Protein AF-A0A8B6H4L0-F1 (afdb_monomer_lite)

Foldseek 3Di:
DFAFQDDAAQDDDEADPQCVVVVVVVVVVVVVCVVVVVDDDDPDDDSDDFHWHWDDDPVDIDIDTDCPRVVVRGDDDDDDDDDPVVVVVVPD

Structure (mmCIF, N/CA/C/O backbone):
data_AF-A0A8B6H4L0-F1
#
_entry.id   AF-A0A8B6H4L0-F1
#
loop_
_atom_site.group_PDB
_atom_site.id
_atom_site.type_symbol
_atom_site.label_atom_id
_atom_site.label_alt_id
_atom_site.label_comp_id
_atom_site.label_asym_id
_atom_site.label_entity_id
_atom_site.label_seq_id
_atom_site.pdbx_PDB_ins_code
_atom_site.Cartn_x
_atom_site.Cartn_y
_atom_site.Cartn_z
_atom_site.occupancy
_atom_site.B_iso_or_equiv
_atom_site.auth_seq_id
_atom_site.auth_comp_id
_atom_site.auth_asym_id
_atom_site.auth_atom_id
_atom_site.pdbx_PDB_model_num
ATOM 1 N N . MET A 1 1 ? -2.501 -4.655 -16.323 1.00 63.41 1 MET A N 1
ATOM 2 C CA . MET A 1 1 ? -1.176 -5.127 -15.858 1.00 63.41 1 MET A CA 1
ATOM 3 C C . MET A 1 1 ? -0.191 -3.971 -15.887 1.00 63.41 1 MET A C 1
ATOM 5 O O . MET A 1 1 ? -0.317 -3.129 -16.767 1.00 63.41 1 MET A O 1
ATOM 9 N N . LEU A 1 2 ? 0.746 -3.908 -14.935 1.00 79.94 2 LEU A N 1
ATOM 10 C CA . LEU A 1 2 ? 1.799 -2.886 -14.936 1.00 79.94 2 LEU A CA 1
ATOM 11 C C . LEU A 1 2 ? 2.857 -3.209 -16.008 1.00 79.94 2 LEU A C 1
ATOM 13 O O . LEU A 1 2 ? 3.227 -4.377 -16.145 1.00 79.94 2 LEU A O 1
ATOM 17 N N . PRO A 1 3 ? 3.361 -2.211 -16.750 1.00 88.62 3 PRO A N 1
ATOM 18 C CA . PRO A 1 3 ? 4.373 -2.420 -17.778 1.00 88.62 3 PRO A CA 1
ATOM 19 C C . PRO A 1 3 ? 5.750 -2.584 -17.123 1.00 88.62 3 PRO A C 1
ATOM 21 O O . PRO A 1 3 ? 6.408 -1.604 -16.774 1.00 88.62 3 PRO A O 1
ATOM 24 N N . LEU A 1 4 ? 6.187 -3.825 -16.925 1.00 89.56 4 LEU A N 1
ATOM 25 C CA . LEU A 1 4 ? 7.510 -4.126 -16.377 1.00 89.56 4 LEU A CA 1
ATOM 26 C C . LEU A 1 4 ? 8.550 -4.182 -17.505 1.00 89.56 4 LEU A C 1
ATOM 28 O O . LEU A 1 4 ? 8.409 -4.954 -18.448 1.00 89.56 4 LEU A O 1
ATOM 32 N N . LYS A 1 5 ? 9.606 -3.369 -17.396 1.00 92.38 5 LYS A N 1
ATOM 33 C CA . LYS A 1 5 ? 10.802 -3.418 -18.253 1.00 92.38 5 LYS A CA 1
ATOM 34 C C . LYS A 1 5 ? 11.688 -4.609 -17.886 1.00 92.38 5 LYS A C 1
ATOM 36 O O . LYS A 1 5 ? 12.278 -5.235 -18.759 1.00 92.38 5 LYS A O 1
ATOM 41 N N . THR A 1 6 ? 11.808 -4.890 -16.594 1.00 93.62 6 THR A N 1
ATOM 42 C CA . THR A 1 6 ? 12.545 -6.036 -16.053 1.00 93.62 6 THR A CA 1
ATOM 43 C C . THR A 1 6 ? 11.733 -6.665 -14.929 1.00 93.62 6 THR A C 1
ATOM 45 O O . THR A 1 6 ? 10.862 -6.021 -14.347 1.00 93.62 6 THR A O 1
ATOM 48 N N . LEU A 1 7 ? 11.983 -7.938 -14.628 1.00 91.62 7 LEU A N 1
ATOM 49 C CA . LEU A 1 7 ? 11.357 -8.581 -13.477 1.00 91.62 7 LEU A CA 1
ATOM 50 C C . LEU A 1 7 ? 12.152 -8.229 -12.211 1.00 91.62 7 LEU A C 1
ATOM 52 O O . LEU A 1 7 ? 13.372 -8.398 -12.225 1.00 91.62 7 LEU A O 1
ATOM 56 N N . PRO A 1 8 ? 11.498 -7.751 -11.137 1.00 92.56 8 PRO A N 1
ATOM 57 C CA . PRO A 1 8 ? 12.167 -7.561 -9.858 1.00 92.56 8 PRO A CA 1
ATOM 58 C C . PRO A 1 8 ? 12.559 -8.908 -9.245 1.00 92.56 8 PRO A C 1
ATOM 60 O O . PRO A 1 8 ? 11.939 -9.946 -9.517 1.00 92.56 8 PRO A O 1
ATOM 63 N N . GLU A 1 9 ? 13.578 -8.874 -8.393 1.00 93.62 9 GLU A N 1
ATOM 64 C CA . GLU A 1 9 ? 13.952 -10.015 -7.563 1.00 93.62 9 GLU A CA 1
ATOM 65 C C . GLU A 1 9 ? 12.880 -10.312 -6.508 1.00 93.62 9 GLU A C 1
ATOM 67 O O . GLU A 1 9 ? 11.999 -9.496 -6.221 1.00 93.62 9 GLU A O 1
ATOM 72 N N . ASN A 1 10 ? 12.942 -11.512 -5.928 1.00 95.38 10 ASN A N 1
ATOM 73 C CA . ASN A 1 10 ? 12.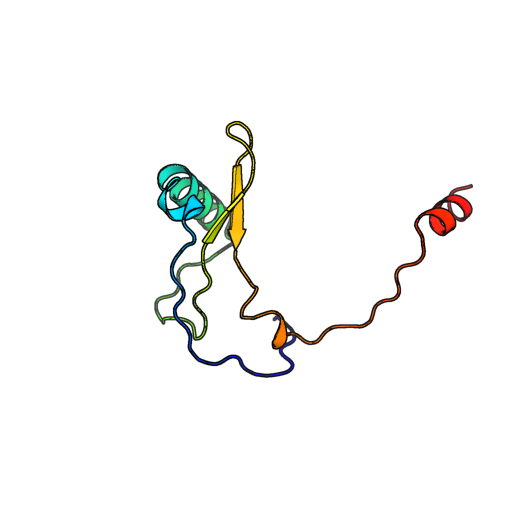062 -11.847 -4.818 1.00 95.38 10 ASN A CA 1
ATOM 74 C C . ASN A 1 10 ? 12.493 -11.065 -3.577 1.00 95.38 10 ASN A C 1
ATOM 76 O O . ASN A 1 10 ? 13.622 -11.218 -3.115 1.00 95.38 10 ASN A O 1
ATOM 80 N N . VAL A 1 11 ? 11.589 -10.282 -2.997 1.00 95.75 11 VAL A N 1
ATOM 81 C CA . VAL A 1 11 ? 11.870 -9.510 -1.792 1.00 95.75 11 VAL A CA 1
ATOM 82 C C . VAL A 1 11 ? 10.663 -9.469 -0.862 1.00 95.75 11 VAL A C 1
ATOM 84 O O . VAL A 1 11 ? 9.510 -9.332 -1.275 1.00 95.75 11 VAL A O 1
ATOM 87 N N . LEU A 1 12 ? 10.955 -9.586 0.430 1.00 96.75 12 LEU A N 1
ATOM 88 C CA . LEU A 1 12 ? 10.012 -9.369 1.516 1.00 96.75 12 LEU A CA 1
ATOM 89 C C . LEU A 1 12 ? 10.484 -8.157 2.304 1.00 96.75 12 LEU A C 1
ATOM 91 O O . LEU A 1 12 ? 11.544 -8.207 2.922 1.00 96.75 12 LEU A O 1
ATOM 95 N N . LEU A 1 13 ? 9.708 -7.081 2.260 1.00 96.44 13 LEU A N 1
ATOM 96 C CA . LEU A 1 13 ? 10.024 -5.855 2.971 1.00 96.44 13 LEU A CA 1
ATOM 97 C C . LEU A 1 13 ? 9.046 -5.661 4.127 1.00 96.44 13 LEU A C 1
ATOM 99 O O . LEU A 1 13 ? 7.838 -5.851 3.986 1.00 96.44 13 LEU A O 1
ATOM 103 N N . ASP A 1 14 ? 9.583 -5.251 5.268 1.00 97.44 14 ASP A N 1
ATOM 104 C CA . ASP A 1 14 ? 8.786 -4.939 6.445 1.00 97.44 14 ASP A CA 1
ATOM 105 C C . ASP A 1 14 ? 8.057 -3.605 6.300 1.00 97.44 14 ASP A C 1
ATOM 107 O O . ASP A 1 14 ? 8.577 -2.650 5.723 1.00 97.44 14 ASP A O 1
ATOM 111 N N . ASN A 1 15 ? 6.894 -3.497 6.946 1.00 98.19 15 ASN A N 1
ATOM 112 C CA . ASN A 1 15 ? 6.182 -2.229 7.074 1.00 98.19 15 ASN A CA 1
ATOM 113 C C . ASN A 1 15 ? 7.065 -1.131 7.688 1.00 98.19 15 ASN A C 1
ATOM 115 O O . ASN A 1 15 ? 7.800 -1.357 8.658 1.00 98.19 15 ASN A O 1
ATOM 119 N N . ASN A 1 16 ? 6.931 0.088 7.167 1.00 97.69 16 ASN A N 1
ATOM 120 C CA . ASN A 1 16 ? 7.636 1.246 7.702 1.00 97.69 16 ASN A CA 1
ATOM 121 C C . ASN A 1 16 ? 7.113 1.598 9.106 1.00 97.69 16 ASN A C 1
ATOM 123 O O . ASN A 1 16 ? 5.990 1.247 9.484 1.00 97.69 16 ASN A O 1
ATOM 127 N N . ARG A 1 17 ? 7.929 2.320 9.891 1.00 97.69 17 ARG A N 1
ATOM 128 C CA . ARG A 1 17 ? 7.635 2.653 11.299 1.00 97.69 17 ARG A CA 1
ATOM 129 C C . ARG A 1 17 ? 6.230 3.231 11.493 1.00 97.69 17 ARG A C 1
ATOM 131 O O . ARG A 1 17 ? 5.504 2.755 12.357 1.00 97.69 17 ARG A O 1
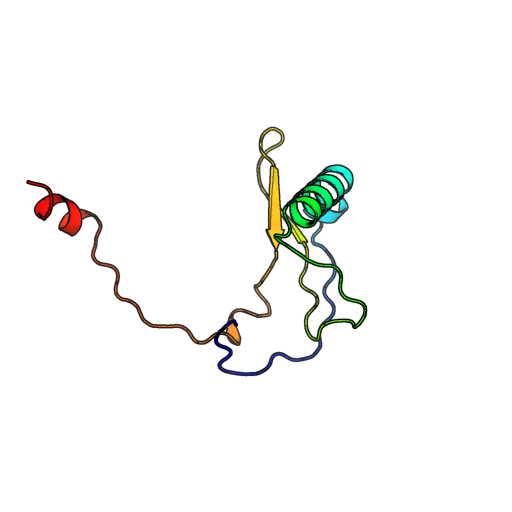ATOM 138 N N . SER A 1 18 ? 5.817 4.173 10.644 1.00 97.25 18 SER A N 1
ATOM 139 C CA . SER A 1 18 ? 4.506 4.817 10.779 1.00 97.25 18 SER A CA 1
ATOM 140 C C . SER A 1 18 ? 3.334 3.844 10.628 1.00 97.25 18 SER A C 1
ATOM 142 O O . SER A 1 18 ? 2.347 3.977 11.344 1.00 97.25 18 SER A O 1
ATOM 144 N N . ALA A 1 19 ? 3.432 2.831 9.764 1.00 97.88 19 ALA A N 1
ATOM 145 C CA . ALA A 1 19 ? 2.400 1.800 9.655 1.00 97.88 19 ALA A CA 1
ATOM 146 C C . ALA A 1 19 ? 2.400 0.856 10.867 1.00 97.88 19 ALA A C 1
ATOM 148 O O . ALA A 1 19 ? 1.337 0.483 11.355 1.00 97.88 19 ALA A O 1
ATOM 149 N N . LYS A 1 20 ? 3.583 0.518 11.401 1.00 97.50 20 LYS A N 1
ATOM 150 C CA . LYS A 1 20 ? 3.707 -0.298 12.623 1.00 97.50 20 LYS A CA 1
ATOM 151 C C . LYS A 1 20 ? 3.137 0.407 13.862 1.00 97.50 20 LYS A C 1
ATOM 153 O O . LYS A 1 20 ? 2.619 -0.274 14.742 1.00 97.50 20 LYS A O 1
ATOM 158 N N . GLU A 1 21 ? 3.223 1.735 13.929 1.00 97.19 21 GLU A N 1
ATOM 159 C CA . GLU A 1 21 ? 2.688 2.556 15.028 1.00 97.19 21 GLU A CA 1
ATOM 160 C C . GLU A 1 21 ? 1.175 2.815 14.912 1.00 97.19 21 GLU A C 1
ATOM 162 O O . GLU A 1 21 ? 0.509 2.998 15.926 1.00 97.19 21 GLU A O 1
ATOM 167 N N . ASN A 1 22 ? 0.608 2.784 13.702 1.00 97.12 22 ASN A N 1
ATOM 168 C CA . ASN A 1 22 ? -0.802 3.102 13.435 1.00 97.12 22 ASN A CA 1
ATOM 169 C C . ASN A 1 22 ? -1.600 1.860 12.994 1.00 97.12 22 ASN A C 1
ATOM 171 O O . ASN A 1 22 ? -2.326 1.899 12.001 1.00 97.12 22 ASN A O 1
ATOM 175 N N . LYS A 1 23 ? -1.452 0.738 13.714 1.00 97.00 23 LYS A N 1
ATOM 176 C CA . LYS A 1 23 ? -2.009 -0.569 13.308 1.00 97.00 23 LYS A CA 1
ATOM 177 C C . LYS A 1 23 ? -3.522 -0.561 13.091 1.00 97.00 23 LYS A C 1
ATOM 179 O O . LYS A 1 23 ? -3.967 -1.109 12.093 1.00 97.00 23 LYS A O 1
ATOM 184 N N . SER A 1 24 ? -4.287 0.063 13.990 1.00 97.31 24 SER A N 1
ATOM 185 C CA . SER A 1 24 ? -5.754 0.126 13.884 1.00 97.31 24 SER A CA 1
ATOM 186 C C . SER A 1 24 ? -6.190 0.786 12.579 1.00 97.31 24 SER A C 1
ATOM 188 O O . SER A 1 24 ? -6.910 0.184 11.796 1.00 97.31 24 SER A O 1
ATOM 190 N N . PHE A 1 25 ? -5.645 1.969 12.284 1.00 97.56 25 PHE A N 1
ATOM 191 C CA . PHE A 1 25 ? -5.903 2.673 11.030 1.00 97.56 25 PHE A CA 1
ATOM 192 C C . PHE A 1 25 ? -5.543 1.829 9.798 1.00 97.56 25 PHE A C 1
ATOM 194 O O . PHE A 1 25 ? -6.287 1.823 8.820 1.00 97.56 25 PHE A O 1
ATOM 201 N N . VAL A 1 26 ? -4.402 1.129 9.828 1.00 98.19 26 VAL A N 1
ATOM 202 C CA . VAL A 1 26 ? -3.970 0.274 8.712 1.00 98.19 26 VAL A CA 1
ATOM 203 C C . VAL A 1 26 ? -4.957 -0.871 8.490 1.00 98.19 26 VAL A C 1
ATOM 205 O O . VAL A 1 26 ? -5.352 -1.094 7.349 1.00 98.19 26 VAL A O 1
ATOM 208 N N . THR A 1 27 ? -5.371 -1.564 9.553 1.00 98.19 27 THR A N 1
ATOM 209 C CA . THR A 1 27 ? -6.355 -2.650 9.472 1.00 98.19 27 THR A CA 1
ATOM 210 C C . THR A 1 27 ? -7.687 -2.146 8.922 1.00 98.19 27 THR A C 1
ATOM 212 O O . THR A 1 27 ? -8.154 -2.674 7.915 1.00 98.19 27 THR A O 1
ATOM 215 N N . ASP A 1 28 ? -8.235 -1.068 9.492 1.00 98.19 28 ASP A N 1
ATOM 216 C CA . ASP A 1 28 ? -9.516 -0.495 9.065 1.00 98.19 28 ASP A CA 1
ATOM 217 C C . ASP A 1 28 ? -9.503 -0.108 7.578 1.00 98.19 28 ASP A C 1
ATOM 219 O O . ASP A 1 28 ? -10.489 -0.271 6.861 1.00 98.19 28 ASP A O 1
ATOM 223 N N . GLU A 1 29 ? -8.389 0.443 7.091 1.00 98.06 29 GLU A N 1
ATOM 224 C CA . GLU A 1 29 ? -8.279 0.864 5.697 1.00 98.06 29 GLU A CA 1
ATOM 225 C C . GLU A 1 29 ? -8.107 -0.328 4.743 1.00 98.06 29 GLU A C 1
ATOM 227 O O . GLU A 1 29 ? -8.683 -0.322 3.656 1.00 98.06 29 GLU A O 1
ATOM 232 N N . ILE A 1 30 ? -7.390 -1.381 5.153 1.00 98.25 30 ILE A N 1
ATOM 233 C CA . ILE A 1 30 ? -7.308 -2.642 4.397 1.00 98.25 30 ILE A CA 1
ATOM 234 C C . ILE A 1 30 ? -8.694 -3.286 4.284 1.00 98.25 30 ILE A C 1
ATOM 236 O O . ILE A 1 30 ? -9.101 -3.649 3.183 1.00 98.25 30 ILE A O 1
ATOM 240 N N . GLU A 1 31 ? -9.456 -3.365 5.376 1.00 98.44 31 GLU A N 1
ATOM 241 C CA . GLU A 1 31 ? -10.819 -3.914 5.376 1.00 98.44 31 GLU A CA 1
ATOM 242 C C . GLU A 1 31 ? -11.769 -3.104 4.481 1.00 98.44 31 GLU A C 1
ATOM 244 O O . GLU A 1 31 ? -12.547 -3.661 3.698 1.00 98.44 31 GLU A O 1
ATOM 249 N N . LYS A 1 32 ? -11.676 -1.770 4.513 1.00 98.31 32 LYS A N 1
ATOM 250 C CA . LYS A 1 32 ? -12.417 -0.902 3.583 1.00 98.31 32 LYS A CA 1
ATOM 251 C C . LYS A 1 32 ? -12.036 -1.149 2.126 1.00 98.31 32 LYS A C 1
ATOM 253 O O . LYS A 1 32 ? -12.906 -1.124 1.259 1.00 98.31 32 LYS A O 1
ATOM 258 N N . LEU A 1 33 ? -10.755 -1.347 1.823 1.00 98.38 33 LEU A N 1
ATOM 259 C CA . LEU A 1 33 ? -10.311 -1.640 0.459 1.00 98.38 33 LEU A CA 1
ATOM 260 C C . LEU A 1 33 ? -10.772 -3.031 0.000 1.00 98.38 33 LEU A C 1
ATOM 262 O O . LEU A 1 33 ? -11.176 -3.168 -1.154 1.00 98.38 33 LEU A O 1
ATOM 266 N N . LEU A 1 34 ? -10.761 -4.028 0.892 1.00 98.25 34 LEU A N 1
ATOM 267 C CA . LEU A 1 34 ? -11.275 -5.377 0.634 1.00 98.25 34 LEU A CA 1
ATOM 268 C C . LEU A 1 34 ? -12.782 -5.354 0.360 1.00 98.25 34 LEU A C 1
ATOM 270 O O . LEU A 1 34 ? -13.225 -5.844 -0.674 1.00 98.25 34 LEU A O 1
ATOM 274 N N . SER A 1 35 ? -13.567 -4.721 1.235 1.00 98.19 35 SER A N 1
ATOM 275 C CA . SER A 1 35 ? -15.027 -4.594 1.076 1.00 98.19 35 SER A CA 1
ATOM 276 C C . SER A 1 35 ? -15.439 -3.839 -0.191 1.00 98.19 35 SER A C 1
ATOM 278 O O . SER A 1 35 ? -16.474 -4.142 -0.779 1.00 98.19 35 SER A O 1
ATOM 280 N N . LYS A 1 36 ? -14.620 -2.888 -0.653 1.00 98.06 36 LYS A N 1
ATOM 281 C CA . LYS A 1 36 ? -14.815 -2.192 -1.936 1.00 98.06 36 LYS A CA 1
ATOM 282 C C . LYS A 1 36 ? -14.325 -2.983 -3.153 1.00 98.06 36 LYS A C 1
ATOM 284 O O . LYS A 1 36 ? -14.511 -2.521 -4.276 1.00 98.06 36 LYS A O 1
ATOM 289 N N . GLY A 1 37 ? -13.658 -4.120 -2.956 1.00 97.69 37 GLY A N 1
ATOM 290 C CA . GLY A 1 37 ? -13.039 -4.898 -4.030 1.00 97.69 37 GLY A CA 1
ATOM 291 C C . GLY A 1 37 ? -11.853 -4.197 -4.702 1.00 97.69 37 GLY A C 1
ATOM 292 O O . GLY A 1 37 ? -11.507 -4.524 -5.834 1.00 97.69 37 GLY A O 1
ATOM 293 N N . CYS A 1 38 ? -11.230 -3.215 -4.041 1.00 97.44 38 CYS A N 1
ATOM 294 C CA . CYS A 1 38 ? -10.054 -2.515 -4.568 1.00 97.44 38 CYS A CA 1
ATOM 295 C C . CYS A 1 38 ? -8.767 -3.338 -4.424 1.00 97.44 38 CYS A C 1
ATOM 297 O O . CYS A 1 38 ? -7.806 -3.111 -5.159 1.00 97.44 38 CYS A O 1
ATOM 299 N N . ILE A 1 39 ? -8.742 -4.262 -3.464 1.00 97.00 39 ILE A N 1
ATOM 300 C CA . ILE A 1 39 ? -7.658 -5.219 -3.235 1.00 97.00 39 ILE A CA 1
ATOM 301 C C . ILE A 1 39 ? -8.252 -6.610 -2.999 1.00 97.00 39 ILE A C 1
ATOM 303 O O . ILE A 1 39 ? -9.441 -6.742 -2.715 1.00 97.00 39 ILE A O 1
ATOM 307 N N . SER A 1 40 ? -7.415 -7.639 -3.095 1.00 96.75 40 SER A N 1
ATOM 308 C CA . SER A 1 40 ? -7.792 -9.029 -2.840 1.00 96.75 40 SER A CA 1
ATOM 309 C C . SER A 1 40 ? -6.738 -9.725 -1.991 1.00 96.75 40 SER A C 1
ATOM 311 O O . SER A 1 40 ? -5.545 -9.431 -2.103 1.00 96.75 40 SER A O 1
ATOM 313 N N . GLU A 1 41 ? -7.167 -10.695 -1.194 1.00 96.12 41 GLU A N 1
ATOM 314 C CA . GLU A 1 41 ? -6.255 -11.599 -0.501 1.00 96.12 41 GLU A CA 1
ATOM 315 C C . GLU A 1 41 ? -5.641 -12.604 -1.483 1.00 96.12 41 GLU A C 1
ATOM 317 O O . GLU A 1 41 ? -6.256 -12.989 -2.481 1.00 96.12 41 GLU A O 1
ATOM 322 N N . VAL A 1 42 ? -4.402 -13.017 -1.216 1.00 95.38 42 VAL A N 1
ATOM 323 C CA . VAL A 1 42 ? -3.667 -13.981 -2.042 1.00 95.38 42 VAL A CA 1
ATOM 324 C C . VAL A 1 42 ? -3.127 -15.104 -1.165 1.00 95.38 42 VAL A C 1
ATOM 326 O O . VAL A 1 42 ? -2.541 -14.855 -0.116 1.00 95.38 42 VAL A O 1
ATOM 329 N N . PHE A 1 43 ? -3.298 -16.350 -1.610 1.00 94.31 43 PHE A N 1
ATOM 330 C CA . PHE A 1 43 ? -2.811 -17.535 -0.887 1.00 94.31 43 PHE A CA 1
ATOM 331 C C . PHE A 1 43 ? -1.338 -17.843 -1.172 1.00 94.31 43 PHE A C 1
ATOM 333 O O . PHE A 1 43 ? -0.659 -18.481 -0.372 1.00 94.31 43 PHE A O 1
ATOM 340 N N . VAL A 1 44 ? -0.835 -17.385 -2.321 1.00 95.44 44 VAL A N 1
ATOM 341 C CA . VAL A 1 44 ? 0.563 -17.551 -2.723 1.00 95.44 44 VAL A CA 1
ATOM 342 C C . 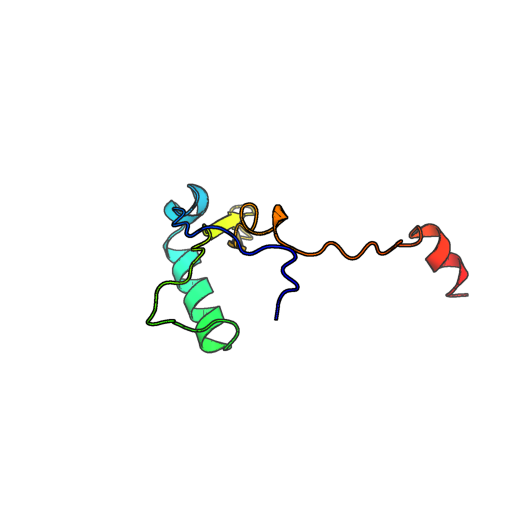VAL A 1 44 ? 1.287 -16.233 -2.505 1.00 95.44 44 VAL A C 1
ATOM 344 O O . VAL A 1 44 ? 0.866 -15.191 -3.010 1.00 95.44 44 VAL A O 1
ATOM 347 N N . LYS A 1 45 ? 2.398 -16.283 -1.766 1.00 92.88 45 LYS A N 1
ATOM 348 C CA . LYS A 1 45 ? 3.232 -15.109 -1.513 1.00 92.88 45 LYS A CA 1
ATOM 349 C C . LYS A 1 45 ? 3.718 -14.508 -2.845 1.00 92.88 45 LYS A C 1
ATOM 351 O O . LYS A 1 45 ? 4.328 -15.229 -3.638 1.00 92.88 45 LYS A O 1
ATOM 356 N N . PRO A 1 46 ? 3.498 -13.204 -3.095 1.00 92.88 46 PRO A N 1
ATOM 357 C CA . PRO A 1 46 ? 3.994 -12.555 -4.302 1.00 92.88 46 PRO A CA 1
ATOM 358 C C . PRO A 1 46 ? 5.521 -12.409 -4.263 1.00 92.88 46 PRO A C 1
ATOM 360 O O . PRO A 1 46 ? 6.131 -12.399 -3.192 1.00 92.88 46 PRO A O 1
ATOM 363 N N . LYS A 1 47 ? 6.141 -12.251 -5.443 1.00 92.50 47 LYS A N 1
ATOM 364 C CA . LYS A 1 47 ? 7.597 -12.047 -5.559 1.00 92.50 47 LYS A CA 1
ATOM 365 C C . LYS A 1 47 ? 8.070 -10.838 -4.758 1.00 92.50 47 LYS A C 1
ATOM 367 O O . LYS A 1 47 ? 9.084 -10.914 -4.081 1.00 92.50 47 LYS A O 1
ATOM 372 N N . VAL A 1 48 ? 7.319 -9.744 -4.824 1.00 94.75 48 VAL A N 1
ATOM 373 C CA . VAL A 1 48 ? 7.612 -8.514 -4.092 1.00 94.75 48 VAL A CA 1
ATOM 374 C C . VAL A 1 48 ? 6.492 -8.283 -3.089 1.00 94.75 48 VAL A C 1
ATOM 376 O O . VAL A 1 48 ? 5.327 -8.175 -3.472 1.00 94.75 48 VAL A O 1
ATOM 379 N N . VAL A 1 49 ? 6.848 -8.210 -1.810 1.00 96.62 49 VAL A N 1
ATOM 380 C CA . VAL A 1 49 ? 5.954 -7.761 -0.738 1.00 96.62 49 VAL A CA 1
ATOM 381 C C . VAL A 1 49 ? 6.405 -6.369 -0.318 1.00 96.62 49 VAL A C 1
ATOM 383 O O . VAL A 1 49 ? 7.463 -6.210 0.293 1.00 96.62 49 VAL A O 1
ATOM 386 N N . ASN A 1 50 ? 5.620 -5.363 -0.697 1.00 96.69 50 ASN A N 1
ATOM 387 C CA . ASN A 1 50 ? 5.941 -3.959 -0.465 1.00 96.69 50 ASN A CA 1
ATOM 388 C C . ASN A 1 50 ? 5.574 -3.531 0.967 1.00 96.69 50 ASN A C 1
ATOM 390 O O . ASN A 1 50 ? 4.538 -3.960 1.479 1.00 96.69 50 ASN A O 1
ATOM 394 N N . PRO A 1 51 ? 6.338 -2.612 1.581 1.00 97.88 51 PRO A N 1
ATOM 395 C CA . PRO A 1 51 ? 5.957 -1.998 2.843 1.00 97.88 51 PRO A CA 1
ATOM 396 C C . PRO A 1 51 ? 4.683 -1.172 2.713 1.00 97.88 51 PRO A C 1
ATOM 398 O O . PRO A 1 51 ? 4.480 -0.448 1.733 1.00 97.88 51 PRO A O 1
ATOM 401 N N . LEU A 1 52 ? 3.893 -1.163 3.780 1.00 98.25 52 LEU A N 1
ATOM 402 C CA . LEU A 1 52 ? 2.908 -0.120 4.019 1.00 98.25 52 LEU A CA 1
ATOM 403 C C . LEU A 1 52 ? 3.530 1.033 4.806 1.00 98.25 52 LEU A C 1
ATOM 405 O O . LEU A 1 52 ? 4.405 0.857 5.660 1.00 98.25 52 LEU A O 1
ATOM 409 N N . THR A 1 53 ? 3.044 2.232 4.513 1.00 98.06 53 THR A N 1
ATOM 410 C CA . THR A 1 53 ? 3.375 3.481 5.196 1.00 98.06 53 THR A CA 1
ATOM 411 C C . THR A 1 53 ? 2.086 4.213 5.521 1.00 98.06 53 THR A C 1
ATOM 413 O O . THR A 1 53 ? 1.155 4.228 4.721 1.00 98.06 53 THR A O 1
ATOM 416 N N . VAL A 1 54 ? 2.042 4.867 6.675 1.00 98.12 54 VAL A N 1
ATOM 417 C CA . VAL A 1 54 ? 0.995 5.842 6.984 1.00 98.12 54 VAL A CA 1
ATOM 418 C C . VAL A 1 54 ? 1.586 7.238 6.840 1.00 98.12 54 VAL A C 1
ATOM 420 O O . VAL A 1 54 ? 2.638 7.528 7.414 1.00 98.12 54 VAL A O 1
ATOM 423 N N . ALA A 1 55 ? 0.931 8.081 6.043 1.00 97.06 55 ALA A N 1
ATOM 424 C CA . ALA A 1 55 ? 1.341 9.456 5.777 1.00 97.06 55 ALA A CA 1
ATOM 425 C C . ALA A 1 55 ? 0.216 10.437 6.115 1.00 97.06 55 ALA A C 1
ATOM 427 O O . ALA A 1 55 ? -0.959 10.147 5.900 1.00 97.06 55 ALA A O 1
ATOM 428 N N . GLY A 1 56 ? 0.571 11.630 6.585 1.00 93.62 56 GLY A N 1
ATOM 429 C CA . GLY A 1 56 ? -0.388 12.673 6.937 1.00 93.62 56 GLY A CA 1
ATOM 430 C C . GLY A 1 56 ? -0.127 13.264 8.314 1.00 93.62 56 GLY A C 1
ATOM 431 O O . GLY A 1 56 ? 0.936 13.072 8.898 1.00 93.62 56 GLY A O 1
ATOM 432 N N . ASN A 1 57 ? -1.108 14.008 8.810 1.00 91.50 57 ASN A N 1
ATOM 433 C CA . ASN A 1 57 ? -1.128 14.536 10.171 1.00 91.50 57 ASN A CA 1
ATOM 434 C C . ASN A 1 57 ? -2.153 13.755 11.012 1.00 91.50 57 ASN A C 1
ATOM 436 O O . ASN A 1 57 ? -2.867 12.899 10.493 1.00 91.50 57 ASN A O 1
ATOM 440 N N . LYS A 1 58 ? -2.261 14.076 12.305 1.00 84.19 58 LYS A N 1
ATOM 441 C CA . LYS A 1 58 ? -3.157 13.369 13.236 1.00 84.19 58 LYS A CA 1
ATOM 442 C C . LYS A 1 58 ? -4.638 13.371 12.822 1.00 84.19 58 LYS A C 1
ATOM 444 O O . LYS A 1 58 ? -5.365 12.487 13.248 1.00 84.19 58 LYS A O 1
ATOM 449 N N . SER A 1 59 ? -5.090 14.341 12.021 1.00 89.94 59 SER A N 1
ATOM 450 C CA . SER A 1 59 ? -6.494 14.455 11.599 1.00 89.94 59 SER A CA 1
ATOM 451 C C . SER A 1 59 ? -6.787 13.842 10.230 1.00 89.94 59 SER A C 1
ATOM 453 O O . SER A 1 59 ? -7.943 13.553 9.932 1.00 89.94 59 SER A O 1
ATOM 455 N N . LYS A 1 60 ? -5.773 13.645 9.380 1.00 94.81 60 LYS A N 1
ATOM 456 C CA . LYS A 1 60 ? -5.949 13.122 8.021 1.00 94.81 60 LYS A CA 1
ATOM 457 C C . LYS A 1 60 ? -4.810 12.187 7.639 1.00 94.81 60 LYS A C 1
ATOM 459 O O . LYS A 1 60 ? -3.847 12.582 6.974 1.00 94.81 60 LYS A O 1
ATOM 464 N N . LEU A 1 61 ? -4.963 10.937 8.055 1.00 97.44 61 LEU A N 1
ATOM 465 C CA . LEU A 1 61 ? -4.070 9.839 7.712 1.00 97.44 61 LEU A CA 1
ATOM 466 C C . LEU A 1 61 ? -4.399 9.274 6.325 1.00 97.44 61 LEU A C 1
ATOM 468 O O . LEU A 1 61 ? -5.539 9.321 5.863 1.00 97.44 61 LEU A O 1
ATOM 472 N N . ARG A 1 62 ? -3.375 8.751 5.654 1.00 97.81 62 ARG A N 1
ATOM 473 C CA . ARG A 1 62 ? -3.463 8.069 4.361 1.00 97.81 62 ARG A CA 1
ATOM 474 C C . ARG A 1 62 ? -2.641 6.792 4.423 1.00 97.81 62 ARG A C 1
ATOM 476 O O . ARG A 1 62 ? -1.483 6.837 4.844 1.00 97.81 62 ARG A O 1
ATOM 483 N N . LEU A 1 63 ? -3.225 5.688 3.969 1.00 98.25 63 LEU A N 1
ATOM 484 C CA . LEU A 1 63 ? -2.494 4.453 3.718 1.00 98.25 63 LEU A CA 1
ATOM 485 C C . LEU A 1 63 ? -1.728 4.587 2.396 1.00 98.25 63 LEU A C 1
ATOM 487 O O . LEU A 1 63 ? -2.293 4.994 1.383 1.00 98.25 63 LEU A O 1
ATOM 491 N N . VAL A 1 64 ? -0.436 4.274 2.413 1.00 97.88 64 VAL A N 1
ATOM 492 C CA . VAL A 1 64 ? 0.463 4.390 1.260 1.00 97.88 64 VAL A CA 1
ATOM 493 C C . VAL A 1 64 ? 1.198 3.071 1.064 1.00 97.88 64 VAL A C 1
ATOM 495 O O . VAL A 1 64 ? 1.823 2.560 1.993 1.00 97.88 64 VAL A O 1
ATOM 498 N N . LEU A 1 65 ? 1.160 2.550 -0.160 1.00 96.75 65 LEU A N 1
ATOM 499 C CA . LEU A 1 65 ? 1.986 1.424 -0.583 1.00 96.75 65 LEU A CA 1
ATOM 500 C C . LEU A 1 65 ? 3.349 1.945 -1.050 1.00 96.75 65 LEU A C 1
ATOM 502 O O . LEU A 1 65 ? 3.431 2.759 -1.970 1.00 96.75 65 LEU A O 1
ATOM 506 N N . ASP A 1 66 ? 4.424 1.492 -0.417 1.00 96.38 66 ASP A N 1
ATOM 507 C CA . ASP A 1 66 ? 5.777 1.916 -0.762 1.00 96.38 66 ASP A CA 1
ATOM 508 C C . ASP A 1 66 ? 6.300 1.124 -1.967 1.00 96.38 66 ASP A C 1
ATOM 510 O O . ASP A 1 66 ? 6.710 -0.031 -1.859 1.00 96.38 66 ASP A O 1
ATOM 514 N N . CYS A 1 67 ? 6.272 1.749 -3.143 1.00 94.12 67 CYS A N 1
ATOM 515 C CA . CYS A 1 67 ? 6.664 1.121 -4.407 1.00 94.12 67 CYS A CA 1
ATOM 516 C C . CYS A 1 67 ? 8.115 1.388 -4.821 1.00 94.12 67 CYS A C 1
ATOM 518 O O . CYS A 1 67 ? 8.481 1.094 -5.960 1.00 94.12 67 CYS A O 1
ATOM 520 N N . ARG A 1 68 ? 8.968 1.916 -3.930 1.00 93.81 68 ARG A N 1
ATOM 521 C CA . ARG A 1 68 ? 10.351 2.293 -4.283 1.00 93.81 68 ARG A CA 1
ATOM 522 C C . ARG A 1 68 ? 11.158 1.145 -4.888 1.00 93.81 68 ARG A C 1
ATOM 524 O O . ARG A 1 68 ? 11.940 1.394 -5.798 1.00 93.81 68 ARG A O 1
ATOM 531 N N . HIS A 1 69 ? 10.935 -0.090 -4.435 1.00 93.06 69 HIS A N 1
ATOM 532 C CA . HIS A 1 69 ? 11.617 -1.267 -4.978 1.00 93.06 69 HIS A CA 1
ATOM 533 C C . HIS A 1 69 ? 11.142 -1.635 -6.392 1.00 93.06 69 HIS A C 1
ATOM 535 O O . HIS A 1 69 ? 11.947 -2.056 -7.207 1.00 93.06 69 HIS A O 1
ATOM 541 N N . ILE A 1 70 ? 9.857 -1.444 -6.715 1.00 92.88 70 ILE A N 1
ATOM 542 C CA . ILE A 1 70 ? 9.302 -1.795 -8.035 1.00 92.88 70 ILE A CA 1
ATOM 543 C C . ILE A 1 70 ? 9.595 -0.708 -9.076 1.00 92.88 70 ILE A C 1
ATOM 545 O O . ILE A 1 70 ? 9.762 -1.016 -10.253 1.00 92.88 70 ILE A O 1
ATOM 549 N N . ASN A 1 71 ? 9.687 0.559 -8.666 1.00 93.00 71 ASN A N 1
ATOM 550 C CA . ASN A 1 71 ? 9.810 1.696 -9.584 1.00 93.00 71 ASN A CA 1
ATOM 551 C C . ASN A 1 71 ? 10.930 1.574 -10.645 1.00 93.00 71 ASN A C 1
ATOM 553 O O . ASN A 1 71 ? 10.650 1.889 -11.802 1.00 93.00 71 ASN A O 1
ATOM 557 N N . PRO A 1 72 ? 12.155 1.098 -10.336 1.00 93.50 72 PRO A N 1
ATOM 558 C CA . PRO A 1 72 ? 13.218 0.921 -11.337 1.00 93.50 72 PRO A CA 1
ATOM 559 C C . PRO A 1 72 ? 12.909 -0.131 -12.413 1.00 93.50 72 PRO A C 1
ATOM 5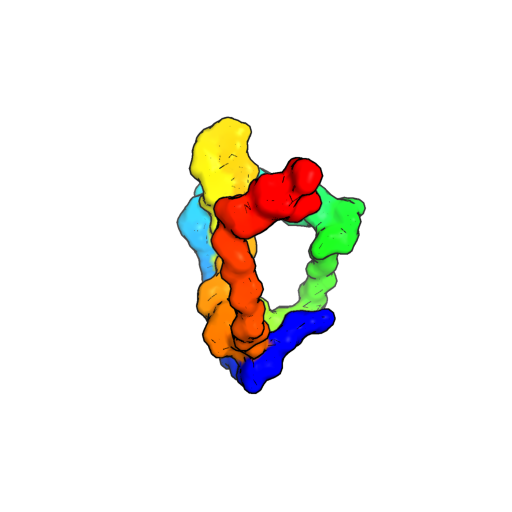61 O O . PRO A 1 72 ? 13.507 -0.115 -13.489 1.00 93.50 72 PRO A O 1
ATOM 564 N N . HIS A 1 73 ? 11.981 -1.044 -12.124 1.00 93.19 73 HIS A N 1
ATOM 565 C CA . HIS A 1 73 ? 11.573 -2.132 -13.008 1.00 93.19 73 HIS A CA 1
ATOM 566 C C . HIS A 1 73 ? 10.402 -1.751 -13.916 1.00 93.19 73 HIS A C 1
ATOM 568 O O . HIS A 1 73 ? 10.077 -2.501 -14.834 1.00 93.19 73 HIS A O 1
ATOM 574 N N . LEU A 1 74 ? 9.764 -0.599 -13.692 1.00 91.94 74 LEU A N 1
ATOM 575 C CA . LEU A 1 74 ? 8.659 -0.124 -14.519 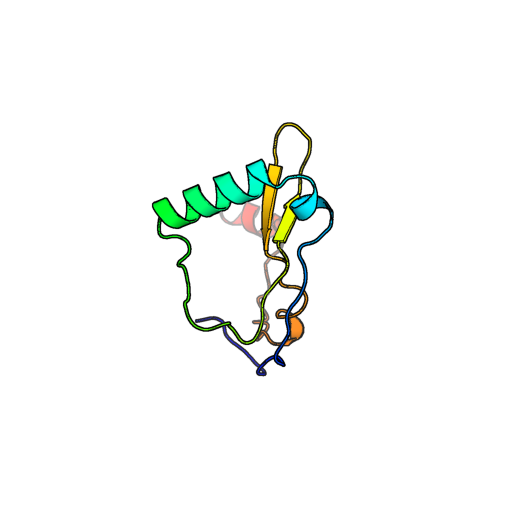1.00 91.94 74 LEU A CA 1
ATOM 576 C C . LEU A 1 74 ? 9.173 0.548 -15.793 1.00 91.94 74 LEU A C 1
ATOM 578 O O . LEU A 1 74 ? 10.154 1.294 -15.791 1.00 91.94 74 LEU A O 1
ATOM 582 N N . TYR A 1 75 ? 8.475 0.308 -16.898 1.00 89.38 75 TYR A N 1
ATOM 583 C CA . TYR A 1 75 ? 8.685 1.060 -18.123 1.00 89.38 75 TYR A CA 1
ATOM 584 C C . TYR A 1 75 ? 8.209 2.501 -17.916 1.00 89.38 75 TYR A C 1
ATOM 586 O O . TYR A 1 75 ? 7.031 2.754 -17.663 1.00 89.38 75 TYR A O 1
ATOM 594 N N . GLN A 1 76 ? 9.129 3.457 -18.024 1.00 83.25 76 GLN A N 1
ATOM 595 C CA . GLN A 1 76 ? 8.798 4.875 -17.954 1.00 83.25 76 GLN A CA 1
ATOM 596 C C . GLN A 1 76 ? 8.392 5.370 -19.340 1.00 83.25 76 GLN A C 1
ATOM 598 O O . GLN A 1 76 ? 9.241 5.627 -20.196 1.00 83.25 76 GLN A O 1
ATOM 603 N N . PHE A 1 77 ? 7.088 5.534 -19.555 1.00 80.38 77 PHE A N 1
ATOM 604 C CA . PHE A 1 77 ? 6.601 6.259 -20.721 1.00 80.38 77 PHE A CA 1
ATOM 605 C C . PHE A 1 77 ? 7.012 7.723 -20.592 1.00 80.38 77 PHE A C 1
ATOM 607 O O . PHE A 1 77 ? 6.579 8.430 -19.681 1.00 80.38 77 PHE A O 1
ATOM 614 N N . ARG A 1 78 ? 7.872 8.187 -21.501 1.00 76.81 78 ARG A N 1
ATOM 615 C CA . ARG A 1 78 ? 8.192 9.609 -21.602 1.00 76.81 78 ARG A CA 1
ATOM 616 C C . ARG A 1 78 ? 6.975 10.325 -22.167 1.00 76.81 78 ARG A C 1
ATOM 618 O O . ARG A 1 78 ? 6.724 10.266 -23.364 1.00 76.81 78 ARG A O 1
ATOM 625 N N . TYR A 1 79 ? 6.236 10.992 -21.294 1.00 79.44 79 TYR A N 1
ATOM 626 C CA . TYR A 1 79 ? 5.171 11.900 -21.686 1.00 79.44 79 TYR A CA 1
ATOM 627 C C . TYR A 1 79 ? 5.619 13.328 -21.395 1.00 79.44 79 TYR A C 1
ATOM 629 O O . TYR A 1 79 ? 6.041 13.637 -20.279 1.00 79.44 79 TYR A O 1
ATOM 637 N N . LYS A 1 80 ? 5.567 14.194 -22.407 1.00 80.81 80 LYS A N 1
ATOM 638 C CA . LYS A 1 80 ? 5.826 15.618 -22.224 1.00 80.81 80 LYS A CA 1
ATOM 639 C C . LYS A 1 80 ? 4.511 16.268 -21.817 1.00 80.81 80 LYS A C 1
ATOM 641 O O . LYS A 1 80 ? 3.596 16.363 -22.626 1.00 80.81 80 LYS A O 1
ATOM 646 N N . TYR A 1 81 ? 4.428 16.693 -20.565 1.00 80.50 81 TYR A N 1
ATOM 647 C CA . TYR A 1 81 ? 3.350 17.567 -20.130 1.00 80.50 81 TYR A CA 1
ATOM 648 C C . TYR A 1 81 ? 3.661 18.983 -20.599 1.00 80.50 81 TYR A C 1
ATOM 650 O O . TYR A 1 81 ? 4.801 19.443 -20.493 1.00 80.50 81 TYR A O 1
ATOM 658 N N . GLU A 1 82 ? 2.660 19.651 -21.155 1.00 83.81 82 GLU A N 1
ATOM 659 C CA . GLU A 1 82 ? 2.759 21.080 -21.402 1.00 83.81 82 GLU A CA 1
ATOM 660 C C . GLU A 1 82 ? 2.641 21.837 -20.084 1.00 83.81 82 GLU A C 1
ATOM 662 O O . GLU A 1 82 ? 2.025 21.373 -19.120 1.00 83.81 82 GLU A O 1
ATOM 667 N N . ASP A 1 83 ? 3.275 23.002 -20.040 1.00 81.81 83 ASP A N 1
ATOM 668 C CA . ASP A 1 83 ? 3.200 23.873 -18.881 1.00 81.81 83 ASP A CA 1
ATOM 669 C C . ASP A 1 83 ? 1.741 24.312 -18.652 1.00 81.81 83 ASP A C 1
ATOM 671 O O . ASP A 1 83 ? 0.999 24.581 -19.600 1.00 81.81 83 ASP A O 1
ATOM 675 N N . ALA A 1 84 ? 1.322 24.413 -17.389 1.00 78.00 84 ALA A N 1
ATOM 676 C CA . ALA A 1 84 ? -0.032 24.831 -17.016 1.00 78.00 84 ALA A CA 1
ATOM 677 C C . ALA A 1 84 ? -0.419 26.213 -17.589 1.00 78.00 84 ALA A C 1
ATOM 679 O O . ALA A 1 84 ? -1.602 26.528 -17.730 1.00 78.00 84 ALA A O 1
ATOM 680 N N . THR A 1 85 ? 0.564 27.042 -17.945 1.00 76.25 85 THR A N 1
ATOM 681 C CA . THR A 1 85 ? 0.368 28.317 -18.646 1.00 76.25 85 THR A CA 1
ATOM 682 C C . THR A 1 85 ? -0.187 28.158 -20.064 1.00 76.25 85 THR A C 1
ATOM 684 O O . THR A 1 85 ? -0.897 29.052 -20.526 1.00 76.25 85 THR A O 1
ATOM 687 N N . VAL A 1 86 ? 0.062 27.029 -20.738 1.00 70.38 86 VAL A N 1
ATOM 688 C CA . VAL A 1 86 ? -0.461 26.746 -22.085 1.00 70.38 86 VAL A CA 1
ATOM 689 C C . VAL A 1 86 ? -1.959 26.433 -22.035 1.00 70.38 86 VAL A C 1
ATOM 691 O O . VAL A 1 86 ? -2.722 26.952 -22.847 1.00 70.38 86 VAL A O 1
ATOM 694 N N . GLY A 1 87 ? -2.416 25.703 -21.012 1.00 60.41 87 GLY A N 1
ATOM 695 C CA . GLY A 1 87 ? -3.835 25.370 -20.824 1.00 60.41 87 GLY A CA 1
ATOM 696 C C . GLY A 1 87 ? -4.753 26.588 -20.649 1.00 60.41 87 GLY A C 1
ATOM 697 O O . GLY A 1 87 ? -5.918 26.538 -21.034 1.00 60.41 87 GLY A O 1
ATOM 698 N N . LYS A 1 88 ? -4.229 27.721 -20.156 1.00 60.12 88 LYS A N 1
ATOM 699 C CA . LYS A 1 88 ? -4.992 28.980 -20.042 1.00 60.12 88 LYS A CA 1
ATOM 700 C C . LYS A 1 88 ? -5.351 29.610 -21.392 1.00 60.12 88 LYS A C 1
ATOM 702 O O . LYS A 1 88 ? -6.233 30.458 -21.425 1.00 60.12 88 LYS A O 1
ATOM 707 N N . LYS A 1 89 ? -4.682 29.224 -22.484 1.00 58.00 89 LYS A N 1
ATOM 708 C CA . LYS A 1 89 ? -4.956 29.736 -23.839 1.00 58.00 89 LYS A CA 1
ATOM 709 C C . LYS A 1 89 ? -5.993 28.913 -24.609 1.00 58.00 89 LYS A C 1
ATOM 711 O O . LYS A 1 89 ? -6.408 29.344 -25.673 1.00 58.00 89 LYS A O 1
ATOM 716 N N . ILE A 1 90 ? -6.370 27.736 -24.104 1.00 60.28 90 ILE A N 1
ATOM 717 C CA . ILE A 1 90 ? -7.264 26.789 -24.798 1.00 60.28 90 ILE A CA 1
ATOM 718 C C . ILE A 1 90 ? -8.716 26.919 -24.299 1.00 60.28 90 ILE A C 1
ATOM 720 O O . ILE A 1 90 ? -9.643 26.438 -24.940 1.00 60.28 90 ILE A O 1
ATOM 724 N N . VAL A 1 91 ? -8.930 27.608 -23.175 1.00 51.66 91 VAL A N 1
ATOM 725 C CA . VAL A 1 91 ? -10.255 27.850 -22.588 1.00 51.66 91 VAL A CA 1
ATOM 726 C C . VAL A 1 91 ? -10.572 29.345 -22.616 1.00 51.66 91 VAL A C 1
ATOM 728 O O . VAL A 1 91 ? -10.785 29.909 -21.556 1.00 51.66 91 VAL A O 1
ATOM 731 N N . PHE A 1 92 ? -10.542 29.987 -23.788 1.00 43.94 92 PHE A N 1
ATOM 732 C CA . PHE A 1 92 ? -11.227 31.258 -24.083 1.00 43.94 92 PHE A CA 1
ATOM 733 C C . PHE A 1 92 ? -11.452 31.378 -25.590 1.00 43.94 92 PHE A C 1
ATOM 735 O O . PHE A 1 92 ? -10.463 31.201 -26.336 1.00 43.94 92 PHE A O 1
#

Secondary structure (DSSP, 8-state):
---BSSPPPPEE-PPPHHHHH-HHHHHHHHHHHHHTTSS---SSPPSEEPPEEEEEETTEEEEEE--TTTGGGB------PPPHHHHTTT--

Radius of gyration: 17.92 Å; chains: 1; bounding box: 29×49×40 Å

InterPro domains:
  IPR043502 DNA/RNA polymerase superfamily [SSF56672] (5-80)

Sequence (92 aa):
MLPLKTLPENVLLDNNRSAKENKSFVTDEIEKLLSKGCISEVFVKPKVVNPLTVAGNKSKLRLVLDCRHINPHLYQFRYKY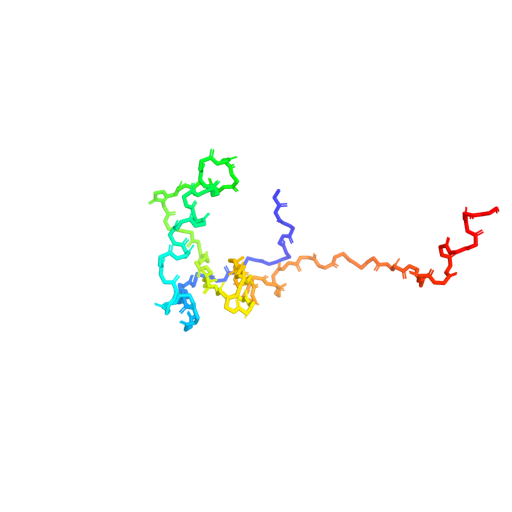EDATVGKKIVF

pLDDT: mean 90.49, std 11.58, range [43.94, 98.44]

Organism: Mytilus galloprovincialis (NCBI:txid29158)